Protein AF-A0A919PA99-F1 (afdb_monomer_lite)

pLDDT: mean 91.79, std 7.95, range [58.59, 98.38]

Foldseek 3Di:
DVLLVLLVVLQVLLVVLLVLLVVLVVLLVVLQVVLVVCVPPPVPSSVVSNVSSVVSNVSSVVSNVSSVVSCCSNPVDDDDDPDD

Sequence (84 aa):
MLGARVRVAAKVVAVVALALAVADGFRWGNRWYVATQFARSDVDWGNAMVAHAHGALVSGLALLLVAALAAVVGWRPRLVLQRR

Radius of gyration: 18.5 Å; chains: 1; bounding box: 45×13×57 Å

Secondary structure (DSSP, 8-state):
-HHHHHHHHHHHHHHHHHHHHHHHHHHHHHHHHHHHHHTTT-HHHHHHHHHHHHHHHHHHHHHHHHHHHHHHHHH---------

Structure (mmCIF, N/CA/C/O backbone):
data_AF-A0A919PA99-F1
#
_entry.id   AF-A0A919PA99-F1
#
loop_
_atom_site.group_PDB
_atom_site.id
_atom_site.type_symbol
_atom_site.label_atom_id
_atom_site.label_alt_id
_atom_site.label_comp_id
_atom_site.label_asym_id
_atom_site.label_entity_id
_atom_site.label_seq_id
_atom_site.pdbx_PDB_ins_code
_atom_site.Cartn_x
_atom_site.Cartn_y
_atom_site.Cartn_z
_atom_site.occupancy
_atom_site.B_iso_or_equiv
_atom_site.auth_seq_id
_atom_site.auth_comp_id
_atom_site.auth_asym_id
_atom_site.auth_atom_id
_atom_site.pdbx_PDB_model_num
ATOM 1 N N . MET A 1 1 ? -24.156 1.356 20.819 1.00 58.59 1 MET A N 1
ATOM 2 C CA . MET A 1 1 ? -23.903 0.358 19.747 1.00 58.59 1 MET A CA 1
ATOM 3 C C . MET A 1 1 ? -23.115 0.907 18.547 1.00 58.59 1 MET A C 1
ATOM 5 O O . MET A 1 1 ? -22.279 0.170 18.035 1.00 58.59 1 MET A O 1
ATOM 9 N N . LEU A 1 2 ? -23.291 2.173 18.119 1.00 68.25 2 LEU A N 1
ATOM 10 C CA . LEU A 1 2 ? -22.545 2.754 16.979 1.00 68.25 2 LEU A CA 1
ATOM 11 C C . LEU A 1 2 ? -21.012 2.631 17.096 1.00 68.25 2 LEU A C 1
ATOM 13 O O . LEU A 1 2 ? -20.353 2.208 16.151 1.00 68.25 2 LEU A O 1
ATOM 17 N N . GLY A 1 3 ? -20.443 2.929 18.268 1.00 77.62 3 GLY A N 1
ATOM 18 C CA . GLY A 1 3 ? -18.988 2.918 18.459 1.00 77.62 3 GLY A CA 1
ATOM 19 C C . GLY A 1 3 ? -18.317 1.550 18.269 1.00 77.62 3 GLY A C 1
ATOM 20 O O . GLY A 1 3 ? -17.145 1.500 17.908 1.00 77.62 3 GLY A O 1
ATOM 21 N N . ALA A 1 4 ? -19.036 0.440 18.470 1.00 84.75 4 ALA A N 1
ATOM 22 C CA . ALA A 1 4 ? -18.494 -0.902 18.246 1.00 84.75 4 ALA A CA 1
ATOM 23 C C . ALA A 1 4 ? -18.414 -1.231 16.748 1.00 84.75 4 ALA A C 1
ATOM 25 O O . ALA A 1 4 ? -17.383 -1.705 16.276 1.00 84.75 4 ALA A O 1
ATOM 26 N N . ARG A 1 5 ? -19.467 -0.900 15.987 1.00 89.50 5 ARG A N 1
ATOM 27 C CA . ARG A 1 5 ? -19.508 -1.100 14.529 1.00 89.50 5 ARG A CA 1
ATOM 28 C C . ARG A 1 5 ? -18.441 -0.271 13.814 1.00 89.50 5 ARG A C 1
ATOM 30 O O . ARG A 1 5 ? -17.729 -0.803 12.971 1.00 89.50 5 ARG A O 1
ATOM 37 N N . VAL A 1 6 ? -18.264 0.990 14.221 1.00 90.44 6 VAL A N 1
ATOM 38 C CA . VAL A 1 6 ? -17.218 1.877 13.679 1.00 90.44 6 VAL A CA 1
ATOM 39 C C . VAL A 1 6 ? -15.819 1.298 13.903 1.00 90.44 6 VAL A C 1
ATOM 41 O O . VAL A 1 6 ? -14.993 1.317 12.997 1.00 90.44 6 VAL A O 1
ATOM 44 N N . ARG A 1 7 ? -15.547 0.718 15.079 1.00 90.19 7 ARG A N 1
ATOM 45 C CA . ARG A 1 7 ? -14.246 0.090 15.363 1.00 90.19 7 ARG A CA 1
ATOM 46 C C . ARG A 1 7 ? -13.993 -1.149 14.519 1.00 90.19 7 ARG A C 1
ATOM 48 O O . ARG A 1 7 ? -12.873 -1.340 14.065 1.00 90.19 7 ARG A O 1
ATOM 55 N N . VAL A 1 8 ? -15.007 -1.992 14.323 1.00 93.69 8 VAL A N 1
ATOM 56 C CA . VAL A 1 8 ? -14.881 -3.180 13.466 1.00 93.69 8 VAL A CA 1
ATOM 57 C C . VAL A 1 8 ? -14.589 -2.759 12.028 1.00 93.69 8 VAL A C 1
ATOM 59 O O . VAL A 1 8 ? -13.623 -3.246 11.449 1.00 93.69 8 VAL A O 1
ATOM 62 N N . ALA A 1 9 ? -15.343 -1.795 11.494 1.00 94.19 9 ALA A N 1
ATOM 63 C CA . ALA A 1 9 ? -15.095 -1.252 10.162 1.00 94.19 9 ALA A CA 1
ATOM 64 C C . ALA A 1 9 ? -13.678 -0.668 10.038 1.00 94.19 9 ALA A C 1
ATOM 66 O O . ALA A 1 9 ? -12.964 -0.998 9.098 1.00 94.19 9 ALA A O 1
ATOM 67 N N . ALA A 1 10 ? -13.228 0.115 11.025 1.00 93.19 10 ALA A N 1
ATOM 68 C CA . ALA A 1 10 ? -11.879 0.680 11.041 1.00 93.19 10 ALA A CA 1
ATOM 69 C C . ALA A 1 10 ? -10.781 -0.399 11.039 1.00 93.19 10 ALA A C 1
ATOM 71 O O . ALA A 1 10 ? -9.792 -0.256 10.329 1.00 93.19 10 ALA A O 1
ATOM 72 N N . LYS A 1 11 ? -10.956 -1.511 11.766 1.00 94.94 11 LYS A N 1
ATOM 73 C CA . LYS A 1 11 ? -10.006 -2.637 11.726 1.00 94.94 11 LYS A CA 1
ATOM 74 C C . LYS A 1 11 ? -9.952 -3.297 10.350 1.00 94.94 11 LYS A C 1
ATOM 76 O O . LYS A 1 11 ? -8.863 -3.569 9.859 1.00 94.94 11 LYS A O 1
ATOM 81 N N . VAL A 1 12 ? -11.110 -3.536 9.730 1.00 97.31 12 VAL A N 1
ATOM 82 C CA . VAL A 1 12 ? -11.181 -4.117 8.379 1.00 97.31 12 VAL A CA 1
ATOM 83 C C . VAL A 1 12 ? -10.491 -3.198 7.374 1.00 97.31 12 VAL A C 1
ATOM 85 O O . VAL A 1 12 ? -9.624 -3.656 6.637 1.00 97.31 12 VAL A O 1
ATOM 88 N N . VAL A 1 13 ? -10.802 -1.898 7.402 1.00 97.12 13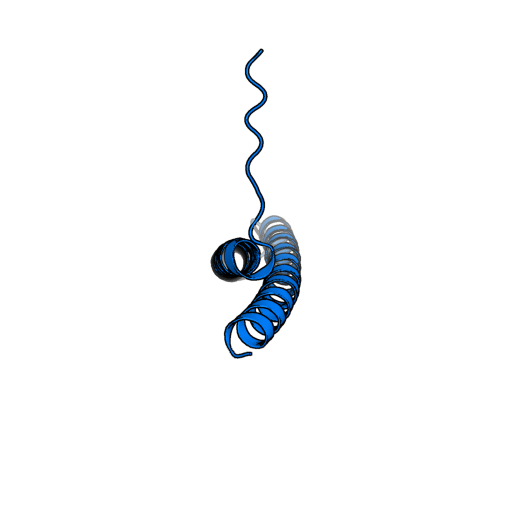 VAL A N 1
ATOM 89 C CA . VAL A 1 13 ? -10.143 -0.894 6.554 1.00 97.12 13 VAL A CA 1
ATOM 90 C C . VAL A 1 13 ? -8.636 -0.885 6.789 1.00 97.12 13 VAL A C 1
ATOM 92 O O . VAL A 1 13 ? -7.888 -0.886 5.819 1.00 97.12 13 VAL A O 1
ATOM 95 N N . ALA A 1 14 ? -8.180 -0.937 8.043 1.00 95.94 14 ALA A N 1
ATOM 96 C CA . ALA A 1 14 ? -6.756 -0.959 8.357 1.00 95.94 14 ALA A CA 1
ATOM 97 C C . ALA A 1 14 ? -6.040 -2.170 7.743 1.00 95.94 14 ALA A C 1
ATOM 99 O O . ALA A 1 14 ? -4.992 -2.011 7.126 1.00 95.94 14 ALA A O 1
ATOM 100 N N . VAL A 1 15 ? -6.617 -3.369 7.872 1.00 98.06 15 VAL A N 1
ATOM 101 C CA . VAL A 1 15 ? -6.034 -4.601 7.316 1.00 98.06 15 VAL A CA 1
ATOM 102 C C . VAL A 1 15 ? -6.034 -4.575 5.788 1.00 98.06 15 VAL A C 1
ATOM 104 O O . VAL A 1 15 ? -5.020 -4.900 5.175 1.00 98.06 15 VAL A O 1
ATOM 107 N N . VAL A 1 16 ? -7.140 -4.161 5.164 1.00 98.31 16 VAL A N 1
ATOM 108 C CA . VAL A 1 16 ? -7.244 -4.086 3.699 1.00 98.31 16 VAL A CA 1
ATOM 109 C C . VAL A 1 16 ? -6.278 -3.045 3.139 1.00 98.31 16 VAL A C 1
ATOM 111 O O . VAL A 1 16 ? -5.529 -3.346 2.213 1.00 98.31 16 VAL A O 1
ATOM 114 N N . ALA A 1 17 ? -6.242 -1.843 3.717 1.00 97.19 17 ALA A N 1
ATOM 115 C CA . ALA A 1 17 ? -5.325 -0.789 3.296 1.00 97.19 17 ALA A CA 1
ATOM 116 C C . ALA A 1 17 ? -3.861 -1.214 3.477 1.00 97.19 17 ALA A C 1
ATOM 118 O O . ALA A 1 17 ? -3.049 -0.974 2.588 1.00 97.19 17 ALA A O 1
ATOM 119 N N . LEU A 1 18 ? -3.534 -1.915 4.569 1.00 97.81 18 LEU A N 1
ATOM 120 C CA . LEU A 1 18 ? -2.198 -2.470 4.781 1.00 97.81 18 LEU A CA 1
ATOM 121 C C . LEU A 1 18 ? -1.833 -3.503 3.707 1.00 97.81 18 LEU A C 1
ATOM 123 O O . LEU A 1 18 ? -0.745 -3.435 3.143 1.00 97.81 18 LEU A O 1
ATOM 127 N N . ALA A 1 19 ? -2.735 -4.434 3.392 1.00 98.38 19 ALA A N 1
ATOM 128 C CA . ALA A 1 19 ? -2.498 -5.436 2.354 1.00 98.38 19 ALA A CA 1
ATOM 129 C C . ALA A 1 19 ? -2.279 -4.792 0.974 1.00 98.38 19 ALA A C 1
ATOM 131 O O . ALA A 1 19 ? -1.368 -5.184 0.243 1.00 98.38 19 ALA A O 1
ATOM 132 N N . LEU A 1 20 ? -3.069 -3.769 0.634 1.00 97.81 20 LEU A N 1
ATOM 133 C CA . LEU A 1 20 ? -2.902 -3.015 -0.609 1.00 97.81 20 LEU A CA 1
ATOM 134 C C . LEU A 1 20 ? -1.585 -2.226 -0.628 1.00 97.81 20 LEU A C 1
ATOM 136 O O . LEU A 1 20 ? -0.886 -2.258 -1.637 1.00 97.81 20 LEU A O 1
ATOM 140 N N . ALA A 1 21 ? -1.202 -1.596 0.487 1.00 97.19 21 ALA A N 1
ATOM 141 C CA . ALA A 1 21 ? 0.077 -0.898 0.614 1.00 97.19 21 ALA A CA 1
ATOM 142 C C . ALA A 1 21 ? 1.270 -1.843 0.398 1.00 97.19 21 ALA A C 1
ATOM 144 O O . ALA A 1 21 ? 2.219 -1.502 -0.306 1.00 97.19 21 ALA A O 1
ATOM 145 N N . VAL A 1 22 ? 1.204 -3.060 0.949 1.00 98.06 22 VAL A N 1
ATOM 146 C CA . VAL A 1 22 ? 2.217 -4.103 0.727 1.00 98.06 22 VAL A CA 1
ATOM 147 C C . VAL A 1 22 ? 2.261 -4.524 -0.744 1.00 98.06 22 VAL A C 1
ATOM 149 O O . VAL A 1 22 ? 3.345 -4.617 -1.320 1.00 98.06 22 VAL A O 1
ATOM 152 N N . ALA A 1 23 ? 1.104 -4.735 -1.378 1.00 98.06 23 ALA A N 1
ATOM 153 C CA . ALA A 1 23 ? 1.036 -5.056 -2.803 1.00 98.06 23 ALA A CA 1
ATOM 154 C C . ALA A 1 23 ? 1.660 -3.950 -3.673 1.00 98.06 23 ALA A C 1
ATOM 156 O O . ALA A 1 23 ? 2.386 -4.248 -4.622 1.00 98.06 23 ALA A O 1
ATOM 157 N N . ASP A 1 24 ? 1.434 -2.682 -3.334 1.00 97.44 24 ASP A N 1
ATOM 158 C CA . ASP A 1 24 ? 2.065 -1.550 -4.012 1.00 97.44 24 ASP A CA 1
ATOM 159 C C . ASP A 1 24 ? 3.574 -1.465 -3.752 1.00 97.44 24 ASP A C 1
ATOM 161 O O . ASP A 1 24 ? 4.326 -1.152 -4.674 1.00 97.44 24 ASP A O 1
ATOM 165 N N . GLY A 1 25 ? 4.044 -1.854 -2.563 1.00 96.62 25 GLY A N 1
ATOM 166 C CA . GLY A 1 25 ? 5.471 -2.037 -2.281 1.00 96.62 25 GLY A CA 1
ATOM 167 C C . GLY A 1 25 ? 6.124 -3.065 -3.214 1.00 96.62 25 GLY A C 1
ATOM 168 O O . GLY A 1 25 ? 7.174 -2.792 -3.801 1.00 96.62 25 GLY A O 1
ATOM 169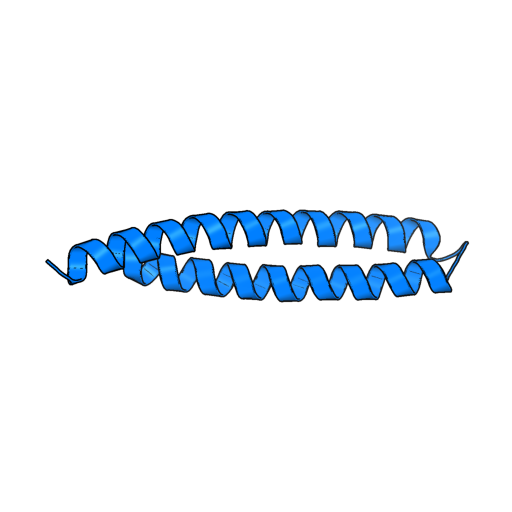 N N . PHE A 1 26 ? 5.471 -4.210 -3.443 1.00 97.75 26 PHE A N 1
ATOM 170 C CA . PHE A 1 26 ? 5.942 -5.200 -4.419 1.00 97.75 26 PHE A CA 1
ATOM 171 C C . PHE A 1 26 ? 5.920 -4.663 -5.855 1.00 97.75 26 PHE A C 1
ATOM 173 O O . PHE A 1 26 ? 6.872 -4.877 -6.607 1.00 97.75 26 PHE A O 1
ATOM 180 N N . ARG A 1 27 ? 4.867 -3.932 -6.248 1.00 97.12 27 ARG A N 1
ATOM 181 C CA . ARG A 1 27 ? 4.783 -3.311 -7.583 1.00 97.12 27 ARG A CA 1
ATOM 182 C C . ARG A 1 27 ? 5.886 -2.283 -7.800 1.00 97.12 27 ARG A C 1
ATOM 184 O O . ARG A 1 27 ? 6.484 -2.279 -8.873 1.00 97.12 27 ARG A O 1
ATOM 191 N N . TRP A 1 28 ? 6.158 -1.439 -6.805 1.00 97.75 28 TRP A N 1
ATOM 192 C CA . TRP A 1 28 ? 7.266 -0.487 -6.835 1.00 97.75 28 TRP A CA 1
ATOM 193 C C . TRP A 1 28 ? 8.597 -1.213 -7.042 1.00 97.75 28 TRP A C 1
ATOM 195 O O . TRP A 1 28 ? 9.299 -0.908 -8.004 1.00 97.75 28 TRP A O 1
ATOM 205 N N . GLY A 1 29 ? 8.898 -2.219 -6.213 1.00 95.69 29 GLY A N 1
ATOM 206 C CA . GLY A 1 29 ? 10.153 -2.969 -6.290 1.00 95.69 29 GLY A CA 1
ATOM 207 C C . GLY A 1 29 ? 10.344 -3.675 -7.634 1.00 95.69 29 GLY A C 1
ATOM 208 O O . GLY A 1 29 ? 11.400 -3.553 -8.250 1.00 95.69 29 GLY A O 1
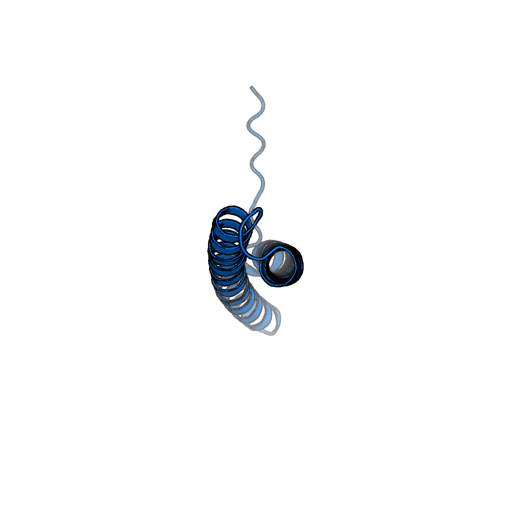ATOM 209 N N . ASN A 1 30 ? 9.304 -4.345 -8.141 1.00 97.50 30 ASN A N 1
ATOM 210 C CA . ASN A 1 30 ? 9.359 -5.026 -9.435 1.00 97.50 30 ASN A CA 1
ATOM 211 C C . ASN A 1 30 ? 9.596 -4.046 -10.596 1.00 97.50 30 ASN A C 1
ATOM 213 O O . ASN A 1 30 ? 10.429 -4.292 -11.463 1.00 97.50 30 ASN A O 1
ATOM 217 N N . ARG A 1 31 ? 8.893 -2.907 -10.610 1.00 95.94 31 ARG A N 1
ATOM 218 C CA . ARG A 1 31 ? 9.036 -1.893 -11.670 1.00 95.94 31 ARG A CA 1
ATOM 219 C C . ARG A 1 31 ? 10.383 -1.183 -11.606 1.00 95.94 31 ARG A C 1
ATOM 221 O O . ARG A 1 31 ? 10.986 -0.944 -12.644 1.00 95.94 31 ARG A O 1
ATOM 228 N N . TRP A 1 32 ? 10.877 -0.899 -10.404 1.00 96.00 32 TRP A N 1
ATOM 229 C CA . TRP A 1 32 ? 12.220 -0.364 -10.201 1.00 96.00 32 TRP A CA 1
ATOM 230 C C . TRP A 1 32 ? 13.301 -1.341 -10.683 1.00 96.00 32 TRP A C 1
ATOM 232 O O . TRP A 1 32 ? 14.238 -0.946 -11.376 1.00 96.00 32 TRP A O 1
ATOM 242 N N . TYR A 1 33 ? 13.145 -2.633 -10.384 1.00 94.81 33 TYR A N 1
ATOM 243 C CA . TYR A 1 33 ? 14.043 -3.670 -10.885 1.00 94.81 33 TYR A CA 1
ATOM 244 C C . TYR A 1 33 ? 14.065 -3.694 -12.419 1.00 94.81 33 TYR A C 1
ATOM 246 O O . TYR A 1 33 ? 15.137 -3.600 -13.010 1.00 94.81 33 TYR A O 1
ATOM 254 N N . VAL A 1 34 ? 12.902 -3.707 -13.077 1.00 93.12 34 VAL A N 1
ATOM 255 C CA . VAL A 1 34 ? 12.835 -3.637 -14.548 1.00 93.12 34 VAL A CA 1
ATOM 256 C C . VAL A 1 34 ? 13.488 -2.352 -15.066 1.00 93.12 34 VAL A C 1
ATOM 258 O O . VAL A 1 34 ? 14.324 -2.416 -15.961 1.00 93.12 34 VAL A O 1
ATOM 261 N N . ALA A 1 35 ? 13.190 -1.194 -14.471 1.00 93.56 35 ALA A N 1
ATOM 262 C CA . ALA A 1 35 ? 13.786 0.077 -14.880 1.00 93.56 35 ALA A CA 1
ATOM 263 C C . ALA A 1 35 ? 15.323 0.043 -14.854 1.00 93.56 35 ALA A C 1
ATOM 265 O O . ALA A 1 35 ? 15.971 0.507 -15.788 1.00 93.56 35 ALA A O 1
ATOM 266 N N . THR A 1 36 ? 15.912 -0.552 -13.813 1.00 93.69 36 THR A N 1
ATOM 267 C CA . THR A 1 36 ? 17.374 -0.655 -13.689 1.00 93.69 36 THR A CA 1
ATOM 268 C C . THR A 1 36 ? 17.991 -1.631 -14.693 1.00 93.69 36 THR A C 1
ATOM 270 O O . THR A 1 36 ? 19.091 -1.366 -15.173 1.00 93.69 36 THR A O 1
ATOM 273 N N . GLN A 1 37 ? 17.289 -2.706 -15.073 1.00 93.88 37 GLN A N 1
ATOM 274 C CA . GLN A 1 37 ? 17.745 -3.629 -16.124 1.00 93.88 37 GLN A CA 1
ATOM 275 C C . GLN A 1 37 ? 17.771 -2.976 -17.514 1.00 93.88 37 GLN A C 1
ATOM 277 O O . GLN A 1 37 ? 18.687 -3.229 -18.293 1.00 93.88 37 GLN A O 1
ATOM 282 N N . PHE A 1 38 ? 16.797 -2.113 -17.816 1.00 91.69 38 PHE A N 1
ATOM 283 C CA . PHE A 1 38 ? 16.669 -1.470 -19.131 1.00 91.69 38 PHE A CA 1
ATOM 284 C C . PHE A 1 38 ? 17.310 -0.080 -19.222 1.00 91.69 38 PHE A C 1
ATOM 286 O O . PHE A 1 38 ? 17.340 0.507 -20.298 1.00 91.69 38 PHE A O 1
ATOM 293 N N . ALA A 1 39 ? 17.917 0.420 -18.140 1.00 86.69 39 ALA A N 1
ATOM 294 C CA . ALA A 1 39 ? 18.465 1.777 -18.049 1.00 86.69 39 ALA A CA 1
ATOM 295 C C . ALA A 1 39 ? 19.501 2.151 -19.131 1.00 86.69 39 ALA A C 1
ATOM 297 O O . ALA A 1 39 ? 19.785 3.331 -19.317 1.00 86.69 39 ALA A O 1
ATOM 298 N N . ARG A 1 40 ? 20.103 1.167 -19.814 1.00 85.38 40 ARG A N 1
ATOM 299 C CA . ARG A 1 40 ? 21.104 1.386 -20.877 1.00 85.38 40 ARG A CA 1
ATOM 300 C C . ARG A 1 40 ? 20.690 0.865 -22.251 1.00 85.38 40 ARG A C 1
ATOM 302 O O . ARG A 1 40 ? 21.254 1.313 -23.241 1.00 85.38 40 ARG A O 1
ATOM 309 N N . SER A 1 41 ? 19.778 -0.103 -22.308 1.00 90.31 41 SER A N 1
ATOM 310 C CA . SER A 1 41 ? 19.375 -0.781 -23.546 1.00 90.31 41 SER A CA 1
ATOM 311 C C . SER A 1 41 ? 18.107 -0.191 -24.156 1.00 90.31 41 SER A C 1
ATOM 313 O O . SER A 1 41 ? 17.999 -0.149 -25.375 1.00 90.31 41 SER A O 1
ATOM 315 N N . ASP A 1 42 ? 17.179 0.285 -23.325 1.00 91.00 42 ASP A N 1
ATOM 316 C CA . ASP A 1 42 ? 15.933 0.923 -23.747 1.00 91.00 42 ASP A CA 1
ATOM 317 C C . ASP A 1 42 ? 15.556 1.998 -22.718 1.00 91.00 42 ASP A C 1
ATOM 319 O O . ASP A 1 42 ? 14.879 1.751 -21.715 1.00 91.00 42 ASP A O 1
ATOM 323 N N . VAL A 1 43 ? 16.094 3.198 -22.939 1.00 89.00 43 VAL A N 1
ATOM 324 C CA . VAL A 1 43 ? 16.011 4.314 -21.989 1.00 89.00 43 VAL A CA 1
ATOM 325 C C . VAL A 1 43 ? 14.571 4.804 -21.828 1.00 89.00 43 VAL A C 1
ATOM 327 O O . VAL A 1 43 ? 14.162 5.118 -20.710 1.00 89.00 43 VAL A O 1
ATOM 330 N N . ASP A 1 44 ? 13.787 4.826 -22.906 1.00 92.19 44 ASP A N 1
ATOM 331 C CA . ASP A 1 44 ? 12.392 5.272 -22.867 1.00 92.19 44 ASP A CA 1
ATOM 332 C C . ASP A 1 44 ? 11.529 4.290 -22.070 1.00 92.19 44 ASP A C 1
ATOM 334 O O . ASP A 1 44 ? 1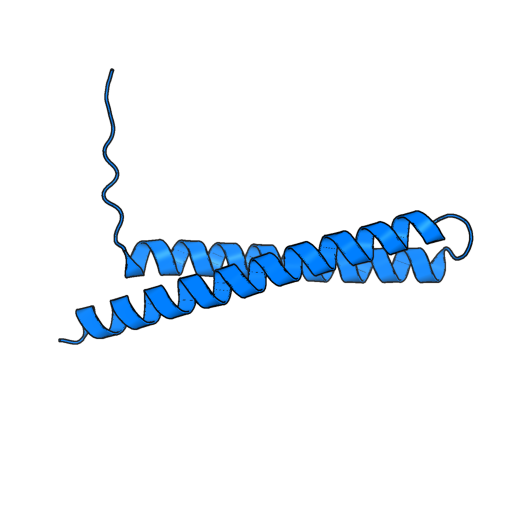0.769 4.701 -21.185 1.00 92.19 44 ASP A O 1
ATOM 338 N N . TRP A 1 45 ? 11.710 2.985 -22.298 1.00 88.56 45 TRP A N 1
ATOM 339 C CA . TRP A 1 45 ? 11.049 1.957 -21.500 1.00 88.56 45 TRP A CA 1
ATOM 340 C C . TRP A 1 45 ? 11.474 2.005 -20.027 1.00 88.56 45 TRP A C 1
ATOM 342 O O . TRP A 1 45 ? 10.631 1.961 -19.124 1.00 88.56 45 TRP A O 1
ATOM 352 N N . GLY A 1 46 ? 12.778 2.147 -19.767 1.00 90.25 46 GLY A N 1
ATOM 353 C CA . GLY A 1 46 ? 13.324 2.293 -18.419 1.00 90.25 46 GLY A CA 1
ATOM 354 C C . GLY A 1 46 ? 12.708 3.479 -17.673 1.00 90.25 46 GLY A C 1
ATOM 355 O O . GLY A 1 46 ? 12.226 3.322 -16.548 1.00 90.25 46 GLY A O 1
ATOM 356 N N . ASN A 1 47 ? 12.632 4.644 -18.320 1.00 92.38 47 ASN A N 1
ATOM 357 C CA . ASN A 1 47 ? 12.030 5.854 -17.759 1.00 92.38 47 ASN A CA 1
ATOM 358 C C . ASN A 1 47 ? 10.526 5.693 -17.489 1.00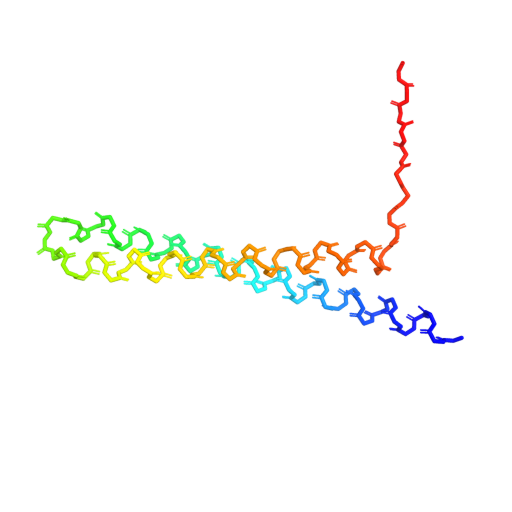 92.38 47 ASN A C 1
ATOM 360 O O . ASN A 1 47 ? 10.045 6.096 -16.426 1.00 92.38 47 ASN A O 1
ATOM 364 N N . ALA A 1 48 ? 9.783 5.049 -18.395 1.00 93.25 48 ALA A N 1
ATOM 365 C CA . ALA A 1 48 ? 8.372 4.736 -18.171 1.00 93.25 48 ALA A CA 1
ATOM 366 C C . ALA A 1 48 ? 8.180 3.847 -16.927 1.00 93.25 48 ALA A C 1
ATOM 368 O O . ALA A 1 48 ? 7.292 4.088 -16.102 1.00 93.25 48 ALA A O 1
ATOM 369 N N . MET A 1 49 ? 9.054 2.855 -16.730 1.00 94.19 49 MET A N 1
ATOM 370 C CA . MET A 1 49 ? 9.012 1.993 -15.547 1.00 94.19 49 MET A CA 1
ATOM 371 C C . MET A 1 49 ? 9.333 2.744 -14.251 1.00 94.19 49 MET A C 1
ATOM 373 O O . MET A 1 49 ? 8.688 2.475 -13.233 1.00 94.19 49 MET A O 1
ATOM 377 N N . VAL A 1 50 ? 10.241 3.728 -14.272 1.00 94.75 50 VAL A N 1
ATOM 378 C CA . VAL A 1 50 ? 10.489 4.610 -13.114 1.00 94.75 50 VAL A CA 1
ATOM 379 C C . VAL A 1 50 ? 9.228 5.389 -12.739 1.00 94.75 50 VAL A C 1
ATOM 381 O O . VAL A 1 50 ? 8.864 5.421 -11.562 1.00 94.75 50 VAL A O 1
ATOM 384 N N . ALA A 1 51 ? 8.519 5.964 -13.713 1.00 94.19 51 ALA A N 1
ATOM 385 C CA . ALA A 1 51 ? 7.277 6.694 -13.453 1.00 94.19 51 ALA A CA 1
ATOM 386 C C . ALA A 1 51 ? 6.206 5.787 -12.816 1.00 94.19 51 ALA A C 1
ATOM 388 O O . ALA A 1 51 ? 5.576 6.150 -11.819 1.00 94.19 51 ALA A O 1
ATOM 389 N N . HIS A 1 52 ? 6.046 4.561 -13.322 1.00 95.12 52 HIS A N 1
ATOM 390 C CA . HIS A 1 52 ? 5.122 3.592 -12.730 1.00 95.12 52 HIS A CA 1
ATOM 391 C C . HIS A 1 52 ? 5.567 3.085 -11.354 1.00 95.12 52 HIS A C 1
ATOM 393 O O . HIS A 1 52 ? 4.713 2.761 -10.519 1.00 95.12 52 HIS A O 1
ATOM 399 N N . ALA A 1 53 ? 6.872 2.978 -11.103 1.00 94.56 53 ALA A N 1
ATOM 400 C CA . ALA A 1 53 ? 7.399 2.656 -9.783 1.00 94.56 53 ALA A CA 1
ATOM 401 C C . ALA A 1 53 ? 7.060 3.783 -8.799 1.00 94.56 53 ALA A C 1
ATOM 403 O O . ALA A 1 53 ? 6.501 3.514 -7.738 1.00 94.56 53 ALA A O 1
ATOM 404 N N . HIS A 1 54 ? 7.306 5.039 -9.179 1.00 96.12 54 HIS A N 1
ATOM 405 C CA . HIS A 1 54 ? 6.967 6.204 -8.365 1.00 96.12 54 HIS A CA 1
ATOM 406 C C . HIS A 1 54 ? 5.472 6.249 -8.025 1.00 96.12 54 HIS A C 1
ATOM 408 O O . HIS A 1 54 ? 5.117 6.395 -6.857 1.00 96.12 54 HIS A O 1
ATOM 414 N N . GLY A 1 55 ? 4.596 6.027 -9.012 1.00 96.94 55 GLY A N 1
ATOM 415 C CA . GLY A 1 55 ? 3.151 5.957 -8.786 1.00 96.94 55 GLY A CA 1
ATOM 416 C C . GLY A 1 55 ? 2.757 4.887 -7.762 1.00 96.94 55 GLY A C 1
ATOM 417 O O . GLY A 1 55 ? 2.018 5.181 -6.827 1.00 96.94 55 GLY A O 1
ATOM 418 N N . ALA A 1 56 ? 3.303 3.669 -7.880 1.00 95.69 56 ALA A N 1
ATOM 419 C CA . ALA A 1 56 ? 3.059 2.610 -6.895 1.00 95.69 56 ALA A CA 1
ATOM 420 C C . ALA A 1 56 ? 3.559 2.991 -5.496 1.00 95.69 56 ALA A C 1
ATOM 422 O O . ALA A 1 56 ? 2.853 2.767 -4.520 1.00 95.69 56 ALA A O 1
ATOM 423 N N . LEU A 1 57 ? 4.741 3.601 -5.389 1.00 95.56 57 LEU A N 1
ATOM 424 C CA . LEU A 1 57 ? 5.289 4.021 -4.102 1.00 95.56 57 LEU A CA 1
ATOM 425 C C . LEU A 1 57 ? 4.385 5.050 -3.414 1.00 95.56 57 LEU A C 1
ATOM 427 O O . LEU A 1 57 ? 4.058 4.891 -2.240 1.00 95.56 57 LEU A O 1
ATOM 431 N N . VAL A 1 58 ? 3.956 6.083 -4.141 1.00 98.25 58 VAL A N 1
ATOM 432 C CA . VAL A 1 58 ? 3.091 7.139 -3.595 1.00 98.25 58 VAL A CA 1
ATOM 433 C C . VAL A 1 58 ? 1.740 6.569 -3.160 1.00 98.25 58 VAL A C 1
ATOM 435 O O . VAL A 1 58 ? 1.303 6.832 -2.038 1.00 98.25 58 VAL A O 1
ATOM 438 N N . SER A 1 59 ? 1.100 5.747 -3.999 1.00 97.38 59 SER A N 1
ATOM 439 C CA . SER A 1 59 ? -0.161 5.082 -3.647 1.00 97.38 59 SER A CA 1
ATOM 440 C C . SER A 1 59 ? -0.006 4.157 -2.437 1.00 97.38 59 SER A C 1
ATOM 442 O O . SER A 1 59 ? -0.818 4.223 -1.512 1.00 97.38 59 SER A O 1
ATOM 444 N N . GLY A 1 60 ? 1.070 3.370 -2.387 1.00 95.69 60 GLY A N 1
ATOM 445 C CA . GLY A 1 60 ? 1.367 2.480 -1.268 1.00 95.69 60 GLY A CA 1
ATOM 446 C C . GLY A 1 60 ? 1.584 3.233 0.045 1.00 95.69 60 GLY A C 1
ATOM 447 O O . GLY A 1 60 ? 1.031 2.847 1.074 1.00 95.69 60 GLY A O 1
ATOM 448 N N . LEU A 1 61 ? 2.315 4.353 0.021 1.00 97.88 61 LEU A N 1
ATOM 449 C CA . LEU A 1 61 ? 2.510 5.213 1.194 1.00 97.88 61 LEU A CA 1
ATOM 450 C C . LEU A 1 61 ? 1.198 5.852 1.666 1.00 97.88 61 LEU A C 1
ATOM 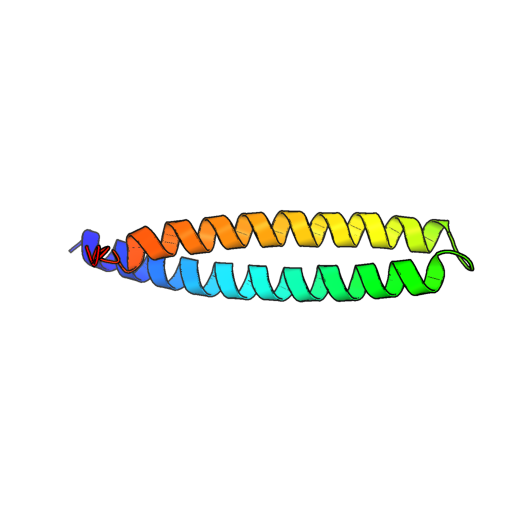452 O O . LEU A 1 61 ? 0.929 5.881 2.867 1.00 97.88 61 LEU A O 1
ATOM 456 N N . ALA A 1 62 ? 0.355 6.321 0.744 1.00 98.25 62 ALA A N 1
ATOM 457 C CA . ALA A 1 62 ? -0.955 6.867 1.088 1.00 98.25 62 ALA A CA 1
ATOM 458 C C . ALA A 1 62 ? -1.850 5.809 1.757 1.00 98.25 62 ALA A C 1
ATOM 460 O O . ALA A 1 62 ? -2.459 6.073 2.795 1.00 98.25 62 ALA A O 1
ATOM 461 N N . LEU A 1 63 ? -1.880 4.587 1.216 1.00 97.00 63 LEU A N 1
ATOM 462 C CA . LEU A 1 63 ? -2.606 3.461 1.807 1.00 97.00 63 LEU A CA 1
ATOM 463 C C . LEU A 1 63 ? -2.045 3.063 3.173 1.00 97.00 63 LEU A C 1
ATOM 465 O O . LEU A 1 63 ? -2.816 2.760 4.082 1.00 97.00 63 LEU A O 1
ATOM 469 N N . LEU A 1 64 ? -0.725 3.119 3.354 1.00 96.81 64 LEU A N 1
ATOM 470 C CA . LEU A 1 64 ? -0.091 2.853 4.641 1.00 96.81 64 LEU A CA 1
ATOM 471 C C . LEU A 1 64 ? -0.504 3.887 5.699 1.00 96.81 64 LEU A C 1
ATOM 473 O O . LEU A 1 64 ? -0.807 3.515 6.834 1.00 96.81 64 LEU A O 1
ATOM 477 N N . LEU A 1 65 ? -0.583 5.170 5.331 1.00 98.06 65 LEU A N 1
ATOM 478 C CA . LEU A 1 65 ? -1.093 6.222 6.215 1.00 98.06 65 LEU A CA 1
ATOM 479 C C . LEU A 1 65 ? -2.563 5.983 6.583 1.00 98.06 65 LEU A C 1
ATOM 481 O O . LEU A 1 65 ? -2.921 6.057 7.760 1.00 98.06 65 LEU A O 1
ATOM 485 N N . VAL A 1 66 ? -3.407 5.635 5.606 1.00 97.56 66 VAL A N 1
ATOM 486 C CA . VAL A 1 66 ? -4.811 5.265 5.854 1.00 97.56 66 VAL A CA 1
ATOM 487 C C . VAL A 1 66 ? -4.897 4.070 6.804 1.00 97.56 66 VAL A C 1
ATOM 489 O O . VAL A 1 66 ? -5.674 4.103 7.760 1.00 97.56 66 VAL A O 1
ATOM 492 N N . ALA A 1 67 ? -4.072 3.043 6.591 1.00 95.75 67 ALA A N 1
ATOM 493 C CA . ALA A 1 67 ? -4.015 1.868 7.448 1.00 95.75 67 ALA A CA 1
ATOM 494 C C . ALA A 1 67 ? -3.635 2.235 8.888 1.00 95.75 67 ALA A C 1
ATOM 496 O O . ALA A 1 67 ? -4.300 1.799 9.829 1.00 95.75 67 ALA A O 1
ATOM 497 N N . ALA A 1 68 ? -2.618 3.083 9.065 1.00 96.19 68 ALA A N 1
ATOM 498 C CA . ALA A 1 68 ? -2.171 3.549 10.373 1.00 96.19 68 ALA A CA 1
ATOM 499 C C . ALA A 1 68 ? -3.268 4.336 11.111 1.00 96.19 68 ALA A C 1
ATOM 501 O O . ALA A 1 68 ? -3.560 4.050 12.274 1.00 96.19 68 ALA A O 1
ATOM 502 N N . LEU A 1 69 ? -3.932 5.279 10.435 1.00 95.75 69 LEU A N 1
ATOM 503 C CA . LEU A 1 69 ? -5.024 6.064 11.022 1.00 95.75 69 LEU A CA 1
ATOM 504 C C . LEU A 1 69 ? -6.215 5.178 11.409 1.00 95.75 69 LEU A C 1
ATOM 506 O O . LEU A 1 69 ? -6.726 5.261 12.530 1.00 95.75 69 LEU A O 1
ATOM 510 N N . ALA A 1 70 ? -6.626 4.281 10.511 1.00 93.88 70 ALA A N 1
ATOM 511 C CA . ALA A 1 70 ? -7.699 3.332 10.773 1.00 93.88 70 ALA A CA 1
ATOM 512 C C . ALA A 1 70 ? -7.341 2.385 11.931 1.00 93.88 70 ALA A C 1
ATOM 514 O O . ALA A 1 70 ? -8.197 2.071 12.763 1.00 93.88 70 ALA A O 1
ATOM 515 N N . ALA A 1 71 ? -6.068 1.999 12.056 1.00 93.25 71 ALA A N 1
ATOM 516 C CA . ALA A 1 71 ? -5.597 1.169 13.151 1.00 93.25 71 ALA A CA 1
ATOM 517 C C . ALA A 1 71 ? -5.677 1.880 14.512 1.00 93.25 71 ALA A C 1
ATOM 519 O O . ALA A 1 71 ? -6.163 1.298 15.489 1.00 93.25 71 ALA A O 1
ATOM 520 N N . VAL A 1 72 ? -5.282 3.155 14.582 1.00 94.19 72 VAL A N 1
ATOM 521 C CA . VAL A 1 72 ? -5.410 3.972 15.802 1.00 94.19 72 VAL A CA 1
ATOM 522 C C . VAL A 1 72 ? -6.870 4.038 16.262 1.00 94.19 72 VAL A C 1
ATOM 524 O O . VAL A 1 72 ? -7.158 3.836 17.445 1.00 94.19 72 VAL A O 1
ATOM 527 N N . VAL A 1 73 ? -7.810 4.240 15.333 1.00 91.31 73 VAL A N 1
ATOM 528 C CA . VAL A 1 73 ? -9.251 4.277 15.634 1.00 91.31 73 VAL A CA 1
ATOM 529 C C . VAL A 1 73 ? -9.784 2.899 16.046 1.00 91.31 73 VAL A C 1
ATOM 531 O O . VAL A 1 73 ? -10.521 2.782 17.031 1.00 91.31 73 VAL A O 1
ATOM 534 N N . GLY A 1 74 ? -9.418 1.850 15.307 1.00 90.38 74 GLY A N 1
ATOM 535 C CA . GLY A 1 74 ? -9.945 0.497 15.472 1.00 90.38 74 GLY A CA 1
ATOM 536 C C . GLY A 1 74 ? -9.473 -0.192 16.751 1.00 90.38 74 GLY A C 1
ATOM 537 O O . GLY A 1 74 ? -10.287 -0.779 17.476 1.00 90.38 74 GLY A O 1
ATOM 538 N N . TRP A 1 75 ? -8.176 -0.109 17.054 1.00 91.56 75 TRP A N 1
ATOM 539 C CA . TRP A 1 75 ? -7.578 -0.779 18.213 1.00 91.56 75 TRP A CA 1
ATOM 540 C C . TRP A 1 75 ? -7.419 0.121 19.436 1.00 91.56 75 TRP A C 1
ATOM 542 O O . TRP A 1 75 ? -7.416 -0.411 20.543 1.00 91.56 75 TRP A O 1
ATOM 552 N N . ARG A 1 76 ? -7.363 1.454 19.281 1.00 87.00 76 ARG A N 1
ATOM 553 C CA . ARG A 1 76 ? -7.053 2.391 20.378 1.00 87.00 76 ARG A CA 1
ATOM 554 C C . ARG A 1 76 ? -5.854 1.918 21.220 1.00 87.00 76 ARG A C 1
ATOM 556 O O . ARG A 1 76 ? -6.027 1.637 22.412 1.00 87.00 76 ARG A O 1
ATOM 563 N N . PRO A 1 77 ? -4.660 1.785 20.620 1.00 79.94 77 PRO A N 1
ATOM 564 C CA . PRO A 1 77 ? -3.484 1.360 21.365 1.00 79.94 77 PRO A CA 1
ATOM 565 C C . PRO A 1 77 ? -3.264 2.291 22.567 1.00 79.94 77 PRO A C 1
ATOM 567 O O . PRO A 1 77 ? -3.287 3.514 22.431 1.00 79.94 77 PRO A O 1
ATOM 570 N N . ARG A 1 78 ? -3.094 1.716 23.762 1.00 79.81 78 ARG A N 1
ATOM 571 C CA . ARG A 1 78 ? -2.670 2.476 24.943 1.00 79.81 78 ARG A CA 1
ATOM 572 C C . ARG A 1 78 ? -1.153 2.591 24.890 1.00 79.81 78 ARG A C 1
ATOM 574 O O . ARG A 1 78 ? -0.464 1.580 24.987 1.00 79.81 78 ARG A O 1
ATOM 581 N N . LEU A 1 79 ? -0.645 3.808 24.723 1.00 77.31 79 LEU A N 1
ATOM 582 C CA . LEU A 1 79 ? 0.788 4.074 24.799 1.00 77.31 79 LEU A CA 1
ATOM 583 C C . LEU A 1 79 ? 1.230 3.922 26.259 1.00 77.31 79 LEU A C 1
ATOM 585 O O . LEU A 1 79 ? 0.846 4.721 27.111 1.00 77.31 79 LEU A O 1
ATOM 589 N N . VAL A 1 80 ? 2.006 2.882 26.556 1.00 81.31 80 VAL A N 1
ATOM 590 C CA . VAL A 1 80 ? 2.640 2.705 27.867 1.00 81.31 80 VAL A CA 1
ATOM 591 C C . VAL A 1 80 ? 4.044 3.291 27.772 1.00 81.31 80 VAL A C 1
ATOM 593 O O . VAL A 1 80 ? 4.940 2.678 27.198 1.00 81.31 80 VAL A O 1
ATOM 596 N N . LEU A 1 81 ? 4.235 4.500 28.302 1.00 76.50 81 LEU A N 1
ATOM 597 C CA . LEU A 1 81 ? 5.565 5.087 28.453 1.00 76.50 81 LEU A CA 1
ATOM 598 C C . LEU A 1 81 ? 6.281 4.393 29.618 1.00 76.50 81 LEU A C 1
ATOM 600 O O . LEU A 1 81 ? 6.001 4.684 30.779 1.00 76.50 81 LEU A O 1
ATOM 604 N N . GLN A 1 82 ? 7.215 3.487 29.317 1.00 71.62 82 GLN A N 1
ATOM 605 C CA . GLN A 1 82 ? 8.192 3.036 30.308 1.00 71.62 82 GLN A CA 1
ATOM 606 C C . GLN A 1 82 ? 9.191 4.173 30.551 1.00 71.62 82 GLN A C 1
ATOM 608 O O . GLN A 1 82 ? 10.108 4.382 29.759 1.00 71.62 82 GLN A O 1
ATOM 613 N N . ARG A 1 83 ? 9.001 4.936 31.633 1.00 74.19 83 ARG A N 1
ATOM 614 C CA . ARG A 1 83 ? 10.060 5.802 32.166 1.00 74.19 83 ARG A CA 1
ATOM 615 C C . ARG A 1 83 ? 11.081 4.901 32.866 1.00 74.19 83 ARG A C 1
ATOM 617 O O . ARG A 1 83 ? 10.709 4.209 33.811 1.00 74.19 83 ARG A O 1
ATOM 624 N N . ARG A 1 84 ? 12.306 4.858 32.337 1.00 68.06 84 ARG A N 1
ATOM 625 C CA . ARG A 1 84 ? 13.484 4.348 33.050 1.00 68.06 84 ARG A CA 1
ATOM 626 C C . ARG A 1 84 ? 14.033 5.432 33.962 1.00 68.06 84 ARG A C 1
ATOM 628 O O . ARG A 1 84 ? 13.926 6.612 33.561 1.00 68.06 84 ARG A O 1
#

Organism: NCBI:txid992287